Protein AF-A0A5P8WJU9-F1 (afdb_monomer_lite)

pLDDT: mean 93.54, std 3.59, range [82.56, 98.5]

Structure (mmCIF, N/CA/C/O backbone):
data_AF-A0A5P8WJU9-F1
#
_entry.id   AF-A0A5P8WJU9-F1
#
loop_
_atom_site.group_PDB
_atom_site.id
_atom_site.type_symbol
_atom_site.label_atom_id
_atom_site.label_alt_id
_atom_site.label_comp_id
_atom_site.label_asym_id
_atom_site.label_entity_id
_atom_site.label_seq_id
_atom_site.pdbx_PDB_ins_code
_atom_site.Cartn_x
_atom_site.Cartn_y
_atom_site.Cartn_z
_atom_site.occupancy
_atom_site.B_iso_or_equiv
_atom_site.auth_seq_id
_atom_site.auth_comp_id
_atom_site.auth_asym_id
_atom_site.auth_atom_id
_atom_site.pdbx_PDB_model_num
ATOM 1 N N . MET A 1 1 ? -5.202 -6.323 3.531 1.00 91.25 1 MET A N 1
ATOM 2 C CA . MET A 1 1 ? -5.571 -7.457 4.400 1.00 91.25 1 MET A CA 1
ATOM 3 C C . MET A 1 1 ? -5.271 -7.096 5.845 1.00 91.25 1 MET A C 1
ATOM 5 O O . MET A 1 1 ? -4.264 -6.446 6.086 1.00 91.25 1 MET A O 1
ATOM 9 N N . TYR A 1 2 ? -6.125 -7.512 6.777 1.00 93.38 2 TYR A N 1
ATOM 10 C CA . TYR A 1 2 ? -5.897 -7.437 8.223 1.00 93.38 2 TYR A CA 1
ATOM 11 C C . TYR A 1 2 ? -6.059 -8.842 8.798 1.00 93.38 2 TYR A C 1
ATOM 13 O O . TYR A 1 2 ? -6.978 -9.551 8.383 1.00 93.38 2 TYR A O 1
ATOM 21 N N . LYS A 1 3 ? -5.173 -9.247 9.704 1.00 95.00 3 LYS A N 1
ATOM 22 C CA . LYS A 1 3 ? -5.173 -10.568 10.337 1.00 95.00 3 LYS A CA 1
ATOM 23 C C . LYS A 1 3 ? -5.339 -10.442 11.849 1.00 95.00 3 LYS A C 1
ATOM 25 O O . LYS A 1 3 ? -4.891 -9.471 12.445 1.00 95.00 3 LYS A O 1
ATOM 30 N N . GLU A 1 4 ? -5.946 -11.455 12.462 1.00 94.75 4 GLU A N 1
ATOM 31 C CA . GLU A 1 4 ? -6.218 -11.496 13.909 1.00 94.75 4 GLU A CA 1
ATOM 32 C C . GLU A 1 4 ? -4.949 -11.482 14.775 1.00 94.75 4 GLU A C 1
ATOM 34 O O . GLU A 1 4 ? -4.990 -11.035 15.915 1.00 94.75 4 GLU A O 1
ATOM 39 N N . ASP A 1 5 ? -3.805 -11.900 14.229 1.00 96.38 5 ASP A N 1
ATOM 40 C CA . ASP A 1 5 ? -2.499 -11.857 14.898 1.00 96.38 5 ASP A CA 1
ATOM 41 C C . ASP A 1 5 ? -1.818 -10.477 14.844 1.00 96.38 5 ASP A C 1
ATOM 43 O O . ASP A 1 5 ? -0.627 -10.361 15.125 1.00 96.38 5 ASP A O 1
ATOM 47 N N . GLY A 1 6 ? -2.559 -9.427 14.478 1.00 97.25 6 GLY A N 1
ATOM 48 C CA . GLY A 1 6 ? -2.091 -8.040 14.520 1.00 97.25 6 GLY A CA 1
ATOM 49 C C . GLY A 1 6 ? -1.284 -7.599 13.300 1.00 97.25 6 GLY A C 1
ATOM 50 O O . GLY A 1 6 ? -0.742 -6.495 13.297 1.00 97.25 6 GLY A O 1
ATOM 51 N N . TYR A 1 7 ? -1.218 -8.418 12.247 1.00 98.19 7 TYR A N 1
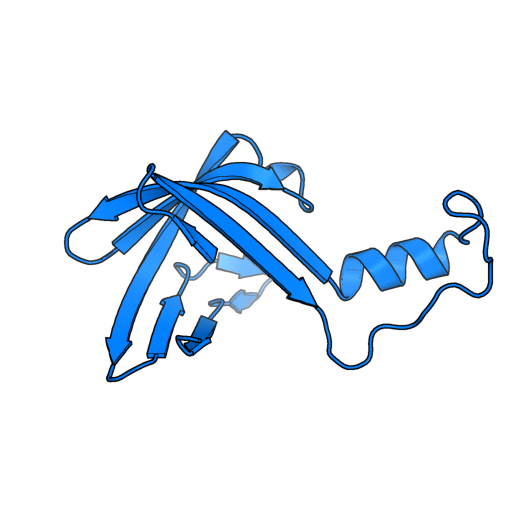ATOM 52 C CA . TYR A 1 7 ? -0.540 -8.066 10.998 1.00 98.19 7 TYR A CA 1
ATOM 53 C C . TYR A 1 7 ? -1.497 -7.530 9.942 1.00 98.19 7 TYR A C 1
ATOM 55 O O . TYR A 1 7 ? -2.655 -7.942 9.826 1.00 98.19 7 TYR A O 1
ATOM 63 N N . MET A 1 8 ? -0.984 -6.625 9.118 1.00 97.06 8 MET A N 1
ATOM 64 C CA . MET A 1 8 ? -1.712 -6.058 7.998 1.00 97.06 8 MET A CA 1
ATOM 65 C C . MET A 1 8 ? -0.826 -5.879 6.770 1.00 97.06 8 MET A C 1
ATOM 67 O O . MET A 1 8 ? 0.396 -5.756 6.850 1.00 97.06 8 MET A O 1
ATOM 71 N N . SER A 1 9 ? -1.474 -5.836 5.614 1.00 96.81 9 SER A N 1
ATOM 72 C CA . SER A 1 9 ? -0.847 -5.485 4.347 1.00 96.81 9 SER A CA 1
ATOM 73 C C . SER A 1 9 ? -1.785 -4.657 3.481 1.00 96.81 9 SER A C 1
ATOM 75 O O . SER A 1 9 ? -3.009 -4.818 3.513 1.00 96.81 9 SER A O 1
ATOM 77 N N . VAL A 1 10 ? -1.209 -3.782 2.672 1.00 94.88 10 VAL A N 1
ATOM 78 C CA . VAL A 1 10 ? -1.882 -3.036 1.614 1.00 94.88 10 VAL A CA 1
ATOM 79 C C . VAL A 1 10 ? -1.135 -3.312 0.325 1.00 94.88 10 VAL A C 1
ATOM 81 O O . VAL A 1 10 ? 0.083 -3.178 0.273 1.00 94.88 10 VAL A O 1
ATOM 84 N N . SER A 1 11 ? -1.881 -3.676 -0.711 1.00 94.69 11 SER A N 1
ATOM 85 C CA . SER A 1 11 ? -1.384 -3.819 -2.075 1.00 94.69 11 SER A CA 1
ATOM 86 C C . SER A 1 11 ? -2.446 -3.250 -2.997 1.00 94.69 11 SER A C 1
ATOM 88 O O . SER A 1 11 ? -3.596 -3.693 -2.965 1.00 94.69 11 SER A O 1
ATOM 90 N N . ILE A 1 12 ? -2.079 -2.233 -3.768 1.00 92.00 12 ILE A N 1
ATOM 91 C CA . ILE A 1 12 ? -2.988 -1.509 -4.655 1.00 92.00 12 ILE A CA 1
ATOM 92 C C . ILE A 1 12 ? -2.284 -1.354 -5.993 1.00 92.00 12 ILE A C 1
ATOM 94 O O . ILE A 1 12 ? -1.128 -0.943 -6.044 1.00 92.00 12 ILE A O 1
ATOM 98 N N . MET A 1 13 ? -2.987 -1.678 -7.074 1.00 94.62 13 MET A N 1
ATOM 99 C CA . MET A 1 13 ? -2.497 -1.499 -8.436 1.00 94.62 13 MET A CA 1
ATOM 100 C C . MET A 1 13 ? -3.537 -0.790 -9.290 1.00 94.62 13 MET A C 1
ATOM 102 O O . MET A 1 13 ? -4.741 -0.962 -9.086 1.00 94.62 13 MET A O 1
ATOM 106 N N . SER A 1 14 ? -3.066 -0.047 -10.287 1.00 94.25 14 SER A N 1
ATOM 107 C CA . SER A 1 14 ? -3.918 0.398 -11.386 1.00 94.25 14 SER A CA 1
ATOM 108 C C . SER A 1 14 ? -4.471 -0.810 -12.148 1.00 94.25 14 SER A C 1
ATOM 110 O O . SER A 1 14 ? -3.745 -1.768 -12.420 1.00 94.25 14 SER A O 1
ATOM 112 N N . ALA A 1 15 ? -5.746 -0.750 -12.542 1.00 93.62 15 ALA A N 1
ATOM 113 C CA . ALA A 1 15 ? -6.391 -1.803 -13.330 1.00 93.62 15 ALA A CA 1
ATOM 114 C C . ALA A 1 15 ? -5.739 -1.998 -14.712 1.00 93.62 15 ALA A C 1
ATOM 116 O O . ALA A 1 15 ? -5.759 -3.101 -15.251 1.00 93.62 15 ALA A O 1
ATOM 117 N N . ASN A 1 16 ? -5.121 -0.945 -15.258 1.00 91.44 16 ASN A N 1
ATOM 118 C CA . ASN A 1 16 ? -4.522 -0.931 -16.595 1.00 91.44 16 ASN A CA 1
ATOM 119 C C . ASN A 1 16 ? -2.985 -0.997 -16.553 1.00 91.44 16 ASN A C 1
ATOM 121 O O . ASN A 1 16 ? -2.308 -0.394 -17.383 1.00 91.44 16 ASN A O 1
ATOM 125 N N . ARG A 1 17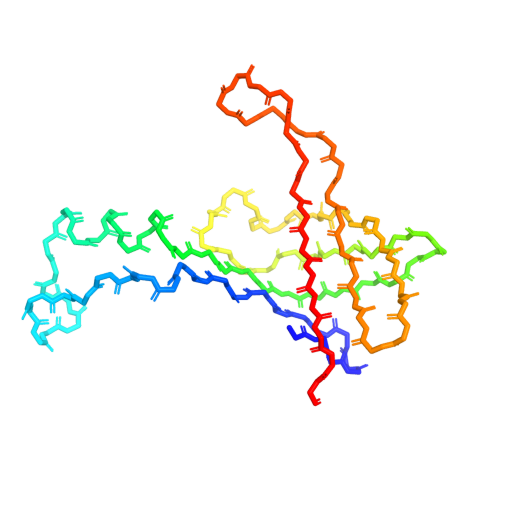 ? -2.414 -1.692 -15.562 1.00 94.31 17 ARG A N 1
ATOM 126 C CA . ARG A 1 17 ? -0.959 -1.840 -15.422 1.00 94.31 17 ARG A CA 1
ATOM 127 C C . ARG A 1 17 ? -0.361 -2.590 -16.618 1.00 94.31 17 ARG A C 1
ATOM 129 O O . ARG A 1 17 ? -0.774 -3.707 -16.931 1.00 94.31 17 ARG A O 1
ATOM 136 N N . LEU A 1 18 ? 0.644 -1.988 -17.253 1.00 94.19 18 LEU A N 1
ATOM 137 C CA . LEU A 1 18 ? 1.366 -2.594 -18.371 1.00 94.19 18 LEU A CA 1
ATOM 138 C C . LEU A 1 18 ? 2.243 -3.762 -17.905 1.00 94.19 18 LEU A C 1
ATOM 140 O O . LEU A 1 18 ? 2.813 -3.746 -16.813 1.00 94.19 18 LEU A O 1
ATOM 144 N N . ARG A 1 19 ? 2.345 -4.786 -18.755 1.00 95.06 19 ARG A N 1
ATOM 145 C CA . ARG A 1 19 ? 3.286 -5.897 -18.577 1.00 95.06 19 ARG A CA 1
ATOM 146 C C . ARG A 1 19 ? 4.628 -5.534 -19.194 1.00 95.06 19 ARG A C 1
ATOM 148 O O . ARG A 1 19 ? 4.667 -4.793 -20.171 1.00 95.06 19 ARG A O 1
ATOM 155 N N . PHE A 1 20 ? 5.691 -6.110 -18.647 1.00 96.00 20 PHE A N 1
ATOM 156 C CA . PHE A 1 20 ? 7.023 -5.993 -19.226 1.00 96.00 20 PHE A CA 1
ATOM 157 C C . PHE A 1 20 ? 7.059 -6.783 -20.537 1.00 96.00 20 PHE A C 1
ATOM 159 O O . PHE A 1 20 ? 6.415 -7.832 -20.657 1.00 96.00 20 PHE A O 1
ATOM 166 N N . VAL A 1 21 ? 7.798 -6.276 -21.519 1.00 96.38 21 VAL A N 1
ATOM 167 C CA . VAL A 1 21 ? 8.064 -6.970 -22.784 1.00 96.38 21 VAL A CA 1
ATOM 168 C C . VAL A 1 21 ? 8.996 -8.152 -22.534 1.00 96.38 21 VAL A C 1
ATOM 170 O O . VAL A 1 21 ? 8.784 -9.244 -23.071 1.00 96.38 21 VAL A O 1
ATOM 173 N N . SER A 1 22 ? 10.017 -7.940 -21.699 1.00 93.25 22 SER A N 1
ATOM 174 C CA . SER A 1 22 ? 10.930 -9.000 -21.287 1.00 93.25 22 SER A CA 1
ATOM 175 C C . SER A 1 22 ? 10.216 -10.049 -20.436 1.00 93.25 22 SER A C 1
ATOM 177 O O . SER A 1 22 ? 9.369 -9.740 -19.598 1.00 93.25 22 SER A O 1
ATOM 179 N N . LYS A 1 23 ? 10.585 -11.315 -20.646 1.00 93.06 23 LYS A N 1
ATOM 180 C CA . LYS A 1 23 ? 10.146 -12.444 -19.811 1.00 93.06 23 LYS A CA 1
ATOM 181 C C . LYS A 1 23 ? 11.123 -12.751 -18.675 1.00 93.06 23 LYS A C 1
ATOM 183 O O . LYS A 1 23 ? 10.809 -13.583 -17.829 1.00 93.06 23 LYS A O 1
ATOM 188 N N . ASP A 1 24 ? 12.297 -12.123 -18.680 1.00 94.31 24 ASP A N 1
ATOM 189 C CA . ASP A 1 24 ? 13.263 -12.224 -17.592 1.00 94.31 24 ASP A CA 1
ATOM 190 C C . ASP A 1 24 ? 12.843 -11.285 -16.456 1.00 94.31 24 ASP A C 1
ATOM 192 O O . ASP A 1 24 ? 12.598 -10.098 -16.679 1.00 94.31 24 ASP A O 1
ATOM 196 N N . ILE A 1 25 ? 12.782 -11.813 -15.232 1.00 90.62 25 ILE A N 1
ATOM 197 C CA . ILE A 1 25 ? 12.414 -11.059 -14.031 1.00 90.62 25 ILE A CA 1
ATOM 198 C C . ILE A 1 25 ? 13.371 -9.890 -13.754 1.00 90.62 25 ILE A C 1
ATOM 200 O O . ILE A 1 25 ? 12.962 -8.904 -13.145 1.00 90.62 25 ILE A O 1
ATOM 204 N N . ALA A 1 26 ? 14.621 -9.980 -14.220 1.00 91.94 26 ALA A N 1
ATOM 205 C CA . ALA A 1 26 ? 15.624 -8.922 -14.105 1.00 91.94 26 ALA A CA 1
ATOM 206 C C . ALA A 1 26 ? 15.785 -8.089 -15.392 1.00 91.94 26 ALA A C 1
ATOM 208 O O . ALA A 1 26 ? 16.597 -7.168 -15.427 1.00 91.94 26 ALA A O 1
ATOM 209 N N . GLY A 1 27 ? 15.035 -8.401 -16.452 1.00 93.00 27 GLY A N 1
ATOM 210 C CA . GLY A 1 27 ? 15.273 -7.874 -17.798 1.00 93.00 27 GLY A CA 1
ATOM 211 C C . GLY A 1 27 ? 14.401 -6.687 -18.211 1.00 93.00 27 GLY A C 1
ATOM 212 O O . GLY A 1 27 ? 14.254 -6.471 -19.411 1.00 93.00 27 GLY A O 1
ATOM 213 N N . GLY A 1 28 ? 13.770 -5.978 -17.272 1.00 94.44 28 GLY A N 1
ATOM 214 C CA . GLY A 1 28 ? 12.939 -4.807 -17.578 1.00 94.44 28 GLY A CA 1
ATOM 215 C C . GLY A 1 28 ? 13.757 -3.554 -17.890 1.00 94.44 28 GLY A C 1
ATOM 216 O O . GLY A 1 28 ? 14.825 -3.347 -17.309 1.00 94.44 28 GLY A O 1
ATOM 217 N N . THR A 1 29 ? 13.253 -2.693 -18.776 1.00 96.75 29 THR A N 1
ATOM 218 C CA . THR A 1 29 ? 13.879 -1.380 -19.017 1.00 96.75 29 THR A CA 1
ATOM 219 C C . THR A 1 29 ? 13.619 -0.413 -17.861 1.00 96.75 29 THR A C 1
ATOM 221 O O . THR A 1 29 ? 12.754 -0.638 -17.010 1.00 96.75 29 THR A O 1
ATOM 224 N N . ILE A 1 30 ? 14.355 0.701 -17.824 1.00 96.31 30 ILE A N 1
ATOM 225 C CA . ILE A 1 30 ? 14.152 1.752 -16.815 1.00 96.31 30 ILE A CA 1
ATOM 226 C C . ILE A 1 30 ? 12.724 2.310 -16.893 1.00 96.31 30 ILE A C 1
ATOM 228 O O . ILE A 1 30 ? 12.084 2.513 -15.862 1.00 96.31 30 ILE A O 1
ATOM 232 N N . GLU A 1 31 ? 12.199 2.503 -18.100 1.00 95.81 31 GLU A N 1
ATOM 233 C CA . GLU A 1 31 ? 10.854 3.027 -18.350 1.00 95.81 31 GLU A CA 1
ATOM 234 C C . GLU A 1 31 ? 9.769 2.049 -17.883 1.00 95.81 31 GLU A C 1
ATOM 236 O O . GLU A 1 31 ? 8.785 2.458 -17.259 1.00 95.81 31 GLU A O 1
ATOM 241 N N . GLU A 1 32 ? 9.959 0.751 -18.136 1.00 96.06 32 GLU A N 1
ATOM 242 C CA . GLU A 1 32 ? 9.058 -0.297 -17.648 1.00 96.06 32 GLU A CA 1
ATOM 243 C C . GLU A 1 32 ? 9.055 -0.349 -16.117 1.00 96.06 32 GLU A C 1
ATOM 245 O O . GLU A 1 32 ? 7.986 -0.386 -15.500 1.00 96.06 32 GLU A O 1
ATOM 250 N N . MET A 1 33 ? 10.236 -0.281 -15.493 1.00 95.00 33 MET A N 1
ATOM 251 C CA . MET A 1 33 ? 10.383 -0.261 -14.035 1.00 95.00 33 MET A CA 1
ATOM 252 C C . MET A 1 33 ? 9.737 0.976 -13.405 1.00 95.00 33 MET A C 1
ATOM 254 O O . MET A 1 33 ? 9.000 0.841 -12.428 1.00 95.00 33 MET A O 1
ATOM 258 N N . ALA A 1 34 ? 9.950 2.163 -13.977 1.00 94.94 34 ALA A N 1
ATOM 259 C CA . ALA A 1 34 ? 9.335 3.400 -13.502 1.00 94.94 34 ALA A CA 1
ATOM 260 C C . ALA A 1 34 ? 7.805 3.351 -13.622 1.00 94.94 34 ALA A C 1
ATOM 262 O O . ALA A 1 34 ? 7.102 3.654 -12.661 1.00 94.94 34 ALA A O 1
ATOM 263 N N . THR A 1 35 ? 7.279 2.875 -14.755 1.00 94.75 35 THR A N 1
ATOM 264 C CA . THR A 1 35 ? 5.828 2.723 -14.969 1.00 94.75 35 THR A CA 1
ATOM 265 C C . THR A 1 35 ? 5.218 1.699 -14.005 1.00 94.75 35 THR A C 1
ATOM 267 O O . THR A 1 35 ? 4.107 1.876 -13.494 1.00 94.75 35 THR A O 1
ATOM 270 N N . ALA A 1 36 ? 5.944 0.618 -13.712 1.00 94.44 36 ALA A N 1
ATOM 271 C CA . ALA A 1 36 ? 5.542 -0.340 -12.692 1.00 94.44 36 ALA A CA 1
ATOM 272 C C . ALA A 1 36 ? 5.579 0.256 -11.278 1.00 94.44 36 ALA A C 1
ATOM 274 O O . ALA A 1 36 ? 4.688 -0.034 -10.480 1.00 94.44 36 ALA A O 1
ATOM 275 N N . ALA A 1 37 ? 6.560 1.083 -10.938 1.00 94.38 37 ALA A N 1
ATOM 276 C CA . ALA A 1 37 ? 6.562 1.770 -9.652 1.00 94.38 37 ALA A CA 1
ATOM 277 C C . ALA A 1 37 ? 5.390 2.763 -9.554 1.00 94.38 37 ALA A C 1
ATOM 279 O O . ALA A 1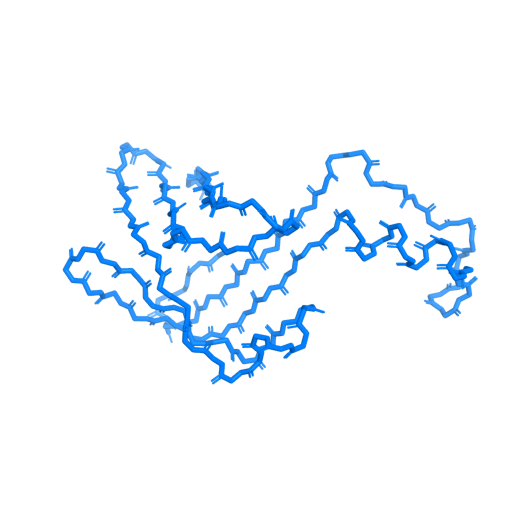 37 ? 4.678 2.769 -8.562 1.00 94.38 37 ALA A O 1
ATOM 280 N N . ASP A 1 38 ? 5.110 3.532 -10.602 1.00 93.31 38 ASP A N 1
ATOM 281 C CA . ASP A 1 38 ? 4.070 4.570 -10.578 1.00 93.31 38 ASP A CA 1
ATOM 282 C C . ASP A 1 38 ? 2.639 4.007 -10.450 1.00 93.31 38 ASP A C 1
ATOM 284 O O . ASP A 1 38 ? 1.750 4.603 -9.848 1.00 93.31 38 ASP A O 1
ATOM 288 N N . THR A 1 39 ? 2.404 2.801 -10.975 1.00 95.44 39 THR A N 1
ATOM 289 C CA . THR A 1 39 ? 1.059 2.197 -11.034 1.00 95.44 39 THR A CA 1
ATOM 290 C C . THR A 1 39 ? 0.790 1.132 -9.968 1.00 95.44 39 THR A C 1
ATOM 292 O O . THR A 1 39 ? -0.215 0.415 -10.056 1.00 95.44 39 THR A O 1
ATOM 295 N N . TYR A 1 40 ? 1.676 0.978 -8.983 1.00 95.50 40 TYR A N 1
ATOM 296 C CA . TYR A 1 40 ? 1.500 0.064 -7.852 1.00 95.50 40 TYR A CA 1
ATOM 297 C C . TYR A 1 40 ? 2.031 0.694 -6.580 1.00 95.50 40 TYR A C 1
ATOM 299 O O . TYR A 1 40 ? 2.991 1.445 -6.595 1.00 95.50 40 TYR A O 1
ATOM 307 N N . THR A 1 41 ? 1.423 0.354 -5.457 1.00 94.44 41 THR A N 1
ATOM 308 C CA . THR A 1 41 ? 2.009 0.624 -4.155 1.00 94.44 41 THR A CA 1
ATOM 309 C C . THR A 1 41 ? 1.660 -0.503 -3.209 1.00 94.44 41 THR A C 1
ATOM 311 O O . THR A 1 41 ? 0.570 -1.088 -3.265 1.00 94.44 41 THR A O 1
ATOM 314 N N . SER A 1 42 ? 2.597 -0.822 -2.328 1.00 96.69 42 SER A N 1
ATOM 315 C CA . SER A 1 42 ? 2.349 -1.764 -1.255 1.00 96.69 42 SER A CA 1
ATOM 316 C C . SER A 1 42 ? 3.157 -1.445 -0.025 1.00 96.69 42 SER A C 1
ATOM 318 O O . SER A 1 42 ? 4.304 -1.009 -0.120 1.00 96.69 42 SER A O 1
ATOM 320 N N . TYR A 1 43 ? 2.572 -1.743 1.122 1.00 97.31 43 TYR A N 1
ATOM 321 C CA . TYR A 1 43 ? 3.253 -1.713 2.401 1.00 97.31 43 TYR A CA 1
ATOM 322 C C . TYR A 1 43 ? 2.614 -2.725 3.350 1.00 97.31 43 TYR A C 1
ATOM 324 O O . TYR A 1 43 ? 1.443 -3.084 3.206 1.00 97.31 43 TYR A O 1
ATOM 332 N N . CYS A 1 44 ? 3.378 -3.212 4.317 1.00 98.25 44 CYS A N 1
ATOM 333 C CA . CYS A 1 44 ? 2.882 -4.127 5.335 1.00 98.25 44 CYS A CA 1
ATOM 334 C C . CYS A 1 44 ? 3.618 -3.947 6.658 1.00 98.25 44 CYS A C 1
ATOM 336 O O . CYS A 1 44 ? 4.695 -3.347 6.728 1.00 98.25 44 CYS A O 1
ATOM 338 N N . GLY A 1 45 ? 3.016 -4.485 7.709 1.00 98.31 45 GLY A N 1
ATOM 339 C CA . GLY A 1 45 ? 3.561 -4.470 9.054 1.00 98.31 45 GLY A CA 1
ATOM 340 C C . GLY A 1 45 ? 2.495 -4.854 10.064 1.00 98.31 45 GLY A C 1
ATOM 341 O O . GLY A 1 45 ? 1.595 -5.637 9.749 1.00 98.31 45 GLY A O 1
ATOM 342 N N . THR A 1 46 ? 2.578 -4.298 11.265 1.00 98.50 46 THR A N 1
ATOM 343 C CA . THR A 1 46 ? 1.562 -4.511 12.298 1.00 98.50 46 THR A CA 1
ATOM 344 C C . THR A 1 46 ? 0.545 -3.379 12.311 1.00 98.50 46 THR A C 1
ATOM 346 O O . THR A 1 46 ? 0.743 -2.317 11.708 1.00 98.50 46 THR A O 1
ATOM 349 N N . TYR A 1 47 ? -0.579 -3.605 12.980 1.00 97.88 47 TYR A N 1
ATOM 350 C CA . TYR A 1 47 ? -1.558 -2.561 13.225 1.00 97.88 47 TYR A CA 1
ATOM 351 C C . TYR A 1 47 ? -2.116 -2.621 14.636 1.00 97.88 47 TYR A C 1
ATOM 353 O O . TYR A 1 47 ? -2.207 -3.684 15.245 1.00 97.88 47 TYR A O 1
ATOM 361 N N . GLU A 1 48 ? -2.564 -1.466 15.104 1.00 96.31 48 GLU A N 1
ATOM 362 C CA . GLU A 1 48 ? -3.382 -1.342 16.301 1.00 96.31 48 GLU A CA 1
ATOM 363 C C . GLU A 1 48 ? -4.643 -0.537 15.986 1.00 96.31 48 GLU A C 1
ATOM 365 O O . GLU A 1 48 ? -4.650 0.355 15.131 1.00 96.31 48 GLU A O 1
ATOM 370 N N . ILE A 1 49 ? -5.737 -0.885 16.659 1.00 95.12 49 ILE A N 1
ATOM 371 C CA . ILE A 1 49 ? -7.007 -0.170 16.556 1.00 95.12 49 ILE A CA 1
ATOM 372 C C . ILE A 1 49 ? -7.154 0.692 17.805 1.00 95.12 49 ILE A C 1
ATOM 374 O O . ILE A 1 49 ? -7.088 0.195 18.927 1.00 95.12 49 ILE A O 1
ATOM 378 N N . GLN A 1 50 ? -7.398 1.977 17.593 1.00 93.81 50 GLN A N 1
ATOM 379 C CA . GLN A 1 50 ? -7.799 2.934 18.615 1.00 93.81 50 GLN A CA 1
ATOM 380 C C . GLN A 1 50 ? -9.254 3.366 18.364 1.00 93.81 50 GLN A C 1
ATOM 382 O O . GLN A 1 50 ? -9.863 2.994 17.362 1.00 93.81 50 GLN A O 1
ATOM 387 N N . VAL A 1 51 ? -9.827 4.168 19.268 1.00 89.38 51 VAL A N 1
ATOM 388 C CA . VAL A 1 51 ? -11.269 4.496 19.279 1.00 89.38 51 VAL A CA 1
ATOM 389 C C . VAL A 1 51 ? -11.793 5.009 17.928 1.00 89.38 51 VAL A C 1
ATOM 391 O O . VAL A 1 51 ? -12.875 4.616 17.505 1.00 89.38 51 VAL A O 1
ATOM 394 N N . ASN A 1 52 ? -11.040 5.869 17.239 1.00 88.69 52 ASN A N 1
ATOM 395 C CA . ASN A 1 52 ? -11.450 6.510 15.982 1.00 88.69 52 ASN A CA 1
ATOM 396 C C . ASN A 1 52 ? -10.445 6.335 14.831 1.00 88.69 52 ASN A C 1
ATOM 398 O O . ASN A 1 52 ? -10.620 6.923 13.761 1.00 88.69 52 ASN A O 1
ATOM 402 N N . LYS A 1 53 ? -9.375 5.567 15.048 1.00 94.31 53 LYS A N 1
ATOM 403 C CA . LYS A 1 53 ? -8.291 5.409 14.080 1.00 94.31 53 LYS A CA 1
ATOM 404 C C . LYS A 1 53 ? -7.649 4.034 14.151 1.00 94.31 53 LYS A C 1
ATOM 406 O O . LYS A 1 53 ? -7.691 3.361 15.174 1.00 94.31 53 LYS A O 1
ATOM 411 N N . ILE A 1 54 ? -7.035 3.642 13.049 1.00 95.44 54 ILE A N 1
ATOM 412 C CA . ILE A 1 54 ? -6.126 2.506 12.959 1.00 95.44 54 ILE A CA 1
ATOM 413 C C . ILE A 1 54 ? -4.732 3.081 12.748 1.00 95.44 54 ILE A C 1
ATOM 415 O O . ILE A 1 54 ? -4.557 3.974 11.917 1.00 95.44 54 ILE A O 1
ATOM 419 N N . ILE A 1 55 ? -3.748 2.567 13.475 1.00 96.69 55 ILE A N 1
ATOM 420 C CA . ILE A 1 55 ? -2.343 2.905 13.251 1.00 96.69 55 ILE A CA 1
ATOM 421 C C . ILE A 1 55 ? -1.683 1.737 12.529 1.00 96.69 55 ILE A C 1
ATOM 423 O O . ILE A 1 55 ? -1.780 0.592 12.965 1.00 96.69 55 ILE A O 1
ATOM 427 N N . HIS A 1 56 ? -1.048 2.018 11.393 1.00 97.38 56 HIS A N 1
ATOM 428 C CA . HIS A 1 56 ? -0.214 1.066 10.658 1.00 97.38 56 HIS A CA 1
ATOM 429 C C . HIS A 1 56 ? 1.246 1.298 11.037 1.00 97.38 56 HIS A C 1
ATOM 431 O O . HIS A 1 56 ? 1.784 2.363 10.745 1.00 97.38 56 HIS A O 1
ATOM 437 N N . HIS A 1 57 ? 1.899 0.312 11.647 1.00 98.19 57 HIS A N 1
ATOM 438 C CA . HIS A 1 57 ? 3.338 0.344 11.906 1.00 98.19 57 HIS A CA 1
ATOM 439 C C . HIS A 1 57 ? 4.058 -0.324 10.740 1.00 98.19 57 HIS A C 1
ATOM 441 O O . HIS A 1 57 ? 4.084 -1.551 10.625 1.00 98.19 57 HIS A O 1
ATOM 447 N N . ILE A 1 58 ? 4.596 0.488 9.835 1.00 98.25 58 ILE A N 1
ATOM 448 C CA . ILE A 1 58 ? 5.101 0.004 8.553 1.00 98.25 58 ILE A CA 1
ATOM 449 C C . ILE A 1 58 ? 6.476 -0.640 8.737 1.00 98.25 58 ILE A C 1
ATOM 451 O O . ILE A 1 58 ? 7.424 0.002 9.182 1.00 98.25 58 ILE A O 1
ATOM 455 N N . GLN A 1 59 ? 6.591 -1.909 8.349 1.00 98.44 59 GLN A N 1
ATOM 456 C CA . GLN A 1 59 ? 7.833 -2.688 8.409 1.00 98.44 59 GLN A CA 1
ATOM 457 C C . GLN A 1 59 ? 8.468 -2.867 7.027 1.00 98.44 59 GLN A C 1
ATOM 459 O O . GLN A 1 59 ? 9.687 -2.933 6.913 1.00 98.44 59 GLN A O 1
ATOM 464 N N . ILE A 1 60 ? 7.646 -2.942 5.978 1.00 98.00 60 ILE A N 1
ATOM 465 C CA . ILE A 1 60 ? 8.080 -3.049 4.582 1.00 98.00 60 ILE A CA 1
ATOM 466 C C . ILE A 1 60 ? 7.209 -2.107 3.757 1.00 98.00 60 ILE A C 1
ATOM 468 O O . ILE A 1 60 ? 5.989 -2.087 3.925 1.00 98.00 60 ILE A O 1
ATOM 472 N N . SER A 1 61 ? 7.817 -1.337 2.858 1.00 97.62 61 SER A N 1
ATOM 473 C CA . SER A 1 61 ? 7.107 -0.402 1.986 1.00 97.62 61 SER A CA 1
ATOM 474 C C . SER A 1 61 ? 7.795 -0.275 0.635 1.00 97.62 61 SER A C 1
ATOM 476 O O . SER A 1 61 ? 9.021 -0.226 0.559 1.00 97.62 61 SER A O 1
ATOM 478 N N . MET A 1 62 ? 6.998 -0.161 -0.428 1.00 96.25 62 MET A N 1
ATOM 479 C CA . MET A 1 62 ? 7.495 0.205 -1.753 1.00 96.25 62 MET A CA 1
ATOM 480 C C . MET A 1 62 ? 8.064 1.628 -1.763 1.00 96.25 62 MET A C 1
ATOM 482 O O . MET A 1 62 ? 9.026 1.892 -2.474 1.00 96.25 62 MET A O 1
ATOM 486 N N . TYR A 1 63 ? 7.488 2.534 -0.964 1.00 94.38 63 TYR A N 1
ATOM 487 C CA . TYR A 1 63 ? 8.055 3.856 -0.720 1.00 94.38 63 TYR A CA 1
ATOM 488 C C . TYR A 1 63 ? 8.955 3.791 0.522 1.00 94.38 63 TYR A C 1
ATOM 490 O O . TYR A 1 63 ? 8.423 3.721 1.639 1.00 94.38 63 TYR A O 1
ATOM 498 N N . PRO A 1 64 ? 10.295 3.789 0.371 1.00 95.75 64 PRO A N 1
ATOM 499 C CA . PRO A 1 64 ? 11.201 3.417 1.458 1.00 95.75 64 PRO A CA 1
ATOM 500 C C . PRO A 1 64 ? 11.091 4.322 2.682 1.00 95.75 64 PRO A C 1
ATOM 502 O O . PRO A 1 64 ? 11.218 3.835 3.802 1.00 95.75 64 PRO A O 1
ATOM 505 N N . ASN A 1 65 ? 10.765 5.601 2.477 1.00 95.06 65 ASN A N 1
ATOM 506 C CA . ASN A 1 65 ? 10.650 6.598 3.542 1.00 95.06 65 ASN A CA 1
ATOM 507 C C . ASN A 1 65 ? 9.542 6.286 4.554 1.00 95.06 65 ASN A C 1
ATOM 509 O O . ASN A 1 65 ? 9.534 6.868 5.628 1.00 95.06 65 ASN A O 1
ATOM 513 N N . TRP A 1 66 ? 8.598 5.399 4.233 1.00 95.44 66 TRP A N 1
ATOM 514 C CA . TRP A 1 66 ? 7.579 4.958 5.190 1.00 95.44 66 TRP A CA 1
ATOM 515 C C . TRP A 1 66 ? 8.037 3.804 6.082 1.00 95.44 66 TRP A C 1
ATOM 517 O O . TRP A 1 66 ? 7.376 3.515 7.076 1.00 95.44 66 TRP A O 1
ATOM 527 N N . THR A 1 67 ? 9.146 3.142 5.762 1.00 97.88 67 THR A N 1
ATOM 528 C CA . THR A 1 67 ? 9.672 2.041 6.576 1.00 97.88 67 THR A CA 1
ATOM 529 C C . THR A 1 67 ? 10.036 2.537 7.973 1.00 97.88 67 THR A C 1
ATOM 531 O O . THR A 1 67 ? 10.784 3.499 8.119 1.00 97.88 67 THR A O 1
ATOM 534 N N . GLY A 1 68 ? 9.513 1.873 9.004 1.00 97.56 68 GLY A N 1
ATOM 535 C CA . GLY A 1 68 ? 9.727 2.230 10.406 1.00 97.56 68 GLY A CA 1
ATOM 536 C C . GLY A 1 68 ? 8.813 3.339 10.935 1.00 97.56 68 GLY A C 1
ATOM 537 O O . GLY A 1 68 ? 8.915 3.683 12.110 1.00 97.56 68 GLY A O 1
ATOM 538 N N . ILE A 1 69 ? 7.914 3.890 10.112 1.00 96.75 69 ILE A N 1
ATOM 539 C CA . ILE A 1 69 ? 7.007 4.973 10.513 1.00 96.75 69 ILE A CA 1
ATOM 540 C C . ILE A 1 69 ? 5.615 4.423 10.859 1.00 96.75 69 ILE A C 1
ATOM 542 O O . ILE A 1 69 ? 5.138 3.443 10.281 1.00 96.75 69 ILE A O 1
ATOM 546 N N . ALA A 1 70 ? 4.951 5.084 11.810 1.00 96.81 70 ALA A N 1
ATOM 547 C CA . ALA A 1 70 ? 3.545 4.878 12.125 1.00 96.81 70 ALA A CA 1
ATOM 548 C C . ALA A 1 70 ? 2.657 5.787 11.260 1.00 96.81 70 ALA A C 1
ATOM 550 O O . ALA A 1 70 ? 2.819 7.005 11.236 1.00 96.81 70 ALA A O 1
ATOM 551 N N . GLN A 1 71 ? 1.706 5.187 10.555 1.00 94.69 71 GLN A N 1
ATOM 552 C CA . GLN A 1 71 ? 0.768 5.871 9.672 1.00 94.69 71 GLN A CA 1
ATOM 553 C C . GLN A 1 71 ? -0.642 5.792 10.257 1.00 94.69 71 GLN A C 1
ATOM 555 O O . GLN A 1 71 ? -1.207 4.707 10.393 1.00 94.69 71 GLN A O 1
ATOM 560 N N . GLU A 1 72 ? -1.227 6.942 10.587 1.00 95.00 72 GLU A N 1
ATOM 561 C CA . GLU A 1 72 ? -2.592 7.001 11.113 1.00 95.00 72 GLU A CA 1
ATOM 562 C C . GLU A 1 72 ? -3.626 6.942 9.987 1.00 95.00 72 GLU A C 1
ATOM 564 O O . GLU A 1 72 ? -3.466 7.547 8.923 1.00 95.00 72 GLU A O 1
ATOM 569 N N . ARG A 1 73 ? -4.716 6.213 10.219 1.00 94.88 73 ARG A N 1
ATOM 570 C CA . ARG A 1 73 ? -5.867 6.142 9.320 1.00 94.88 73 ARG A CA 1
ATOM 571 C C . ARG A 1 73 ? -7.140 6.326 10.126 1.00 94.88 73 ARG A C 1
ATOM 573 O O . ARG A 1 73 ? -7.431 5.520 11.005 1.00 94.88 73 ARG A O 1
ATOM 580 N N . ILE A 1 74 ? -7.927 7.343 9.800 1.00 94.56 74 ILE A N 1
ATOM 581 C CA . ILE A 1 74 ? -9.317 7.409 10.257 1.00 94.56 74 ILE A CA 1
ATOM 582 C C . ILE A 1 74 ? -10.069 6.303 9.521 1.00 94.56 74 ILE A C 1
ATOM 584 O O . ILE A 1 74 ? -9.855 6.107 8.322 1.00 94.56 74 ILE A O 1
ATOM 588 N N . PHE A 1 75 ? -10.919 5.562 10.226 1.00 92.88 75 PHE A N 1
ATOM 589 C CA . PHE A 1 75 ? -11.688 4.483 9.620 1.00 92.88 75 PHE A CA 1
ATOM 590 C C . PHE A 1 75 ? -13.185 4.648 9.850 1.00 92.88 75 PHE A C 1
ATOM 592 O O . PHE A 1 75 ? -13.622 5.184 10.866 1.00 92.88 75 PHE A O 1
ATOM 599 N N . ALA A 1 76 ? -13.969 4.148 8.902 1.00 91.81 76 ALA A N 1
ATOM 600 C CA . ALA A 1 76 ? -15.403 3.977 9.055 1.00 91.81 76 ALA A CA 1
ATOM 601 C C . ALA A 1 76 ? -15.806 2.611 8.500 1.00 91.81 76 ALA A C 1
ATOM 603 O O . ALA A 1 76 ? -15.386 2.220 7.409 1.00 91.81 76 ALA A O 1
ATOM 604 N N . LEU A 1 77 ? -16.628 1.893 9.258 1.00 91.06 77 LEU A N 1
ATOM 605 C CA . LEU A 1 77 ? -17.254 0.653 8.819 1.00 91.06 77 LEU A CA 1
ATOM 606 C C . LEU A 1 77 ? -18.714 0.939 8.487 1.00 91.06 77 LEU A C 1
ATOM 608 O O . LEU A 1 77 ? -19.442 1.500 9.306 1.00 91.06 77 LEU A O 1
ATOM 612 N N . LYS A 1 78 ? -19.134 0.556 7.284 1.00 92.00 78 LYS A N 1
ATOM 613 C CA . LYS A 1 78 ? -20.533 0.609 6.862 1.00 92.00 78 LYS A CA 1
ATOM 614 C C . LYS A 1 78 ? -20.848 -0.656 6.081 1.00 92.00 78 LYS A C 1
ATOM 616 O O . LYS A 1 78 ? -20.239 -0.893 5.040 1.00 92.00 78 LYS A O 1
ATOM 621 N N . ASP A 1 79 ? -21.794 -1.440 6.583 1.00 92.06 79 ASP A N 1
ATOM 622 C CA . ASP A 1 79 ? -22.182 -2.731 6.014 1.00 92.06 79 ASP A CA 1
ATOM 623 C C . ASP A 1 79 ? -20.962 -3.663 5.854 1.00 92.06 79 ASP A C 1
ATOM 625 O O . ASP A 1 79 ? -20.279 -3.990 6.826 1.00 92.06 79 ASP A O 1
ATOM 629 N N . ASP A 1 80 ? -20.652 -4.060 4.622 1.00 92.69 80 ASP A N 1
ATOM 630 C CA . ASP A 1 80 ? -19.502 -4.881 4.253 1.00 92.69 80 ASP A CA 1
ATOM 631 C C . ASP A 1 80 ? -18.287 -4.059 3.791 1.00 92.69 80 ASP A C 1
ATOM 633 O O . ASP A 1 80 ? -17.334 -4.621 3.242 1.00 92.69 80 ASP A O 1
ATOM 637 N N . ARG A 1 81 ? -18.296 -2.737 4.009 1.00 93.19 81 ARG A N 1
ATOM 638 C CA . ARG A 1 81 ? -17.254 -1.817 3.543 1.00 93.19 81 ARG A CA 1
ATOM 639 C C . ARG A 1 81 ? -16.443 -1.220 4.681 1.00 93.19 81 ARG A C 1
ATOM 641 O O . ARG A 1 81 ? -16.983 -0.725 5.669 1.00 93.19 81 ARG A O 1
ATOM 648 N N . LEU A 1 82 ? -15.133 -1.194 4.471 1.00 91.75 82 LEU A N 1
ATOM 649 C CA 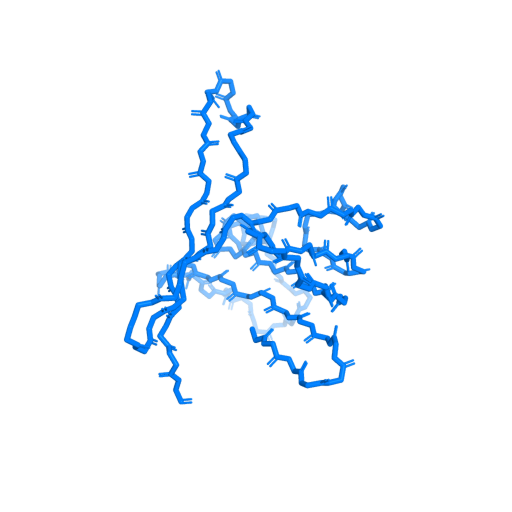. LEU A 1 82 ? -14.167 -0.455 5.270 1.00 91.75 82 LEU A CA 1
ATOM 650 C C . LEU A 1 82 ? -13.668 0.740 4.459 1.00 91.75 82 LEU A C 1
ATOM 652 O O . LEU A 1 82 ? -13.039 0.565 3.415 1.00 91.75 82 LEU A O 1
ATOM 656 N N . LEU A 1 83 ? -13.925 1.941 4.964 1.00 93.62 83 LEU A N 1
ATOM 657 C CA . LEU A 1 83 ? -13.288 3.170 4.509 1.00 93.62 83 LEU A CA 1
ATOM 658 C C . LEU A 1 83 ? -12.089 3.462 5.411 1.00 93.62 83 LEU A C 1
ATOM 660 O O . LEU A 1 83 ? -12.229 3.455 6.631 1.00 93.62 83 LEU A O 1
ATOM 664 N N . LEU A 1 84 ? -10.942 3.760 4.810 1.00 92.81 84 LEU A N 1
ATOM 665 C CA . LEU A 1 84 ? -9.774 4.322 5.482 1.00 92.81 84 LEU A CA 1
ATOM 666 C C . LEU A 1 84 ? -9.436 5.663 4.840 1.00 92.81 84 LEU A C 1
ATOM 668 O O . LEU A 1 84 ? -9.419 5.764 3.613 1.00 92.81 84 LEU A O 1
ATOM 672 N N . SER A 1 85 ? -9.109 6.665 5.646 1.00 93.12 85 SER A N 1
ATOM 673 C CA . SER A 1 85 ? -8.571 7.936 5.169 1.00 93.12 85 SER A CA 1
ATOM 674 C C . SER A 1 85 ? -7.321 8.326 5.939 1.00 93.12 85 SER A C 1
ATOM 676 O O . SER A 1 85 ? -7.293 8.248 7.168 1.00 93.12 85 SER A O 1
ATOM 678 N N . ALA A 1 86 ? -6.285 8.750 5.224 1.00 89.50 86 ALA A N 1
ATOM 679 C CA . ALA A 1 86 ? -5.122 9.370 5.850 1.00 89.50 86 ALA A CA 1
ATOM 680 C C . ALA A 1 86 ? -5.464 10.800 6.320 1.00 89.50 86 ALA A C 1
ATOM 682 O O . ALA A 1 86 ? -6.378 11.414 5.770 1.00 89.50 86 ALA A O 1
ATOM 683 N N . PRO A 1 87 ? -4.758 11.357 7.315 1.00 85.69 87 PRO A N 1
ATOM 684 C CA . PRO A 1 87 ? -4.728 12.802 7.515 1.00 85.69 87 PRO A CA 1
ATOM 685 C C . PRO A 1 87 ? -4.298 13.526 6.223 1.00 85.69 87 PRO A C 1
ATOM 687 O O . PRO A 1 87 ? -3.553 12.937 5.432 1.00 85.69 87 PRO A O 1
ATOM 690 N N . PRO A 1 88 ? -4.741 14.776 5.987 1.00 85.56 88 PRO A N 1
ATOM 691 C CA . PRO A 1 88 ? -4.270 15.558 4.852 1.00 85.56 88 PRO A CA 1
ATOM 692 C C . PRO A 1 88 ? -2.749 15.713 4.879 1.00 85.56 88 PRO A C 1
ATOM 694 O O . PRO A 1 88 ? -2.182 16.046 5.919 1.00 85.56 88 PRO A O 1
ATOM 697 N N . ASP A 1 89 ? -2.113 15.511 3.731 1.00 83.69 89 ASP A N 1
ATOM 698 C CA . ASP A 1 89 ? -0.670 15.669 3.559 1.00 83.69 89 ASP A CA 1
ATOM 699 C C . ASP A 1 89 ? -0.370 16.499 2.304 1.00 83.69 89 ASP A C 1
ATOM 701 O O . ASP A 1 89 ? -1.229 16.672 1.429 1.00 83.69 89 ASP A O 1
ATOM 705 N N . LEU A 1 90 ? 0.841 17.047 2.220 1.00 85.31 90 LEU A N 1
ATOM 706 C CA . LEU A 1 90 ? 1.296 17.815 1.070 1.00 85.31 90 LEU A CA 1
ATOM 707 C C . LEU A 1 90 ? 1.870 16.867 0.010 1.00 85.31 90 LEU A C 1
ATOM 709 O O . LEU A 1 90 ? 3.004 16.407 0.110 1.00 85.31 90 LEU A O 1
ATOM 713 N N . ILE A 1 91 ? 1.090 16.611 -1.038 1.00 82.56 91 ILE A N 1
ATOM 714 C CA . ILE A 1 91 ? 1.467 15.745 -2.158 1.00 82.56 91 ILE A CA 1
ATOM 715 C C . ILE A 1 91 ? 1.471 16.594 -3.428 1.00 82.56 91 ILE A C 1
ATOM 717 O O . ILE A 1 91 ? 0.452 17.186 -3.789 1.00 82.56 91 ILE A O 1
ATOM 721 N N . ASP A 1 92 ? 2.631 16.677 -4.086 1.00 84.62 92 ASP A N 1
ATOM 722 C CA . ASP A 1 92 ? 2.839 17.506 -5.286 1.00 84.62 92 ASP A CA 1
ATOM 723 C C . ASP A 1 92 ? 2.413 18.977 -5.075 1.00 84.62 92 ASP A C 1
ATOM 725 O O . ASP A 1 92 ? 1.672 19.579 -5.852 1.00 84.62 92 ASP A O 1
ATOM 729 N N . GLY A 1 93 ? 2.794 19.541 -3.921 1.00 89.06 93 GLY A N 1
ATOM 730 C CA . GLY A 1 93 ? 2.468 20.922 -3.544 1.00 89.06 93 GLY A CA 1
ATOM 731 C C . GLY A 1 93 ? 0.985 21.186 -3.254 1.00 89.06 93 GLY A C 1
ATOM 732 O O . GLY A 1 93 ? 0.610 22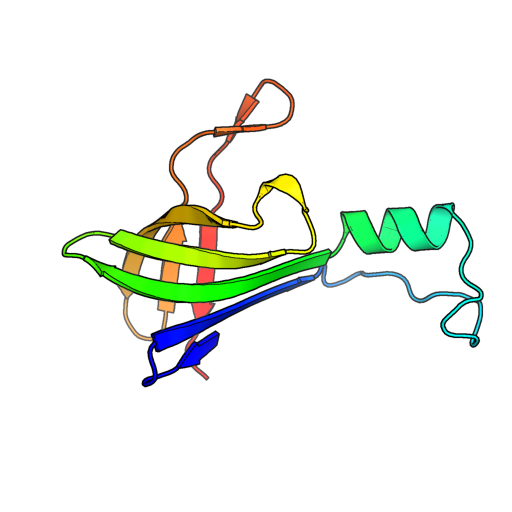.332 -3.008 1.00 89.06 93 GLY A O 1
ATOM 733 N N . LYS A 1 94 ? 0.133 20.155 -3.253 1.00 90.12 94 LYS A N 1
ATOM 734 C CA . LYS A 1 94 ? -1.303 20.259 -2.962 1.00 90.12 94 LYS A CA 1
ATOM 735 C C . LYS A 1 94 ? -1.632 19.505 -1.684 1.00 90.12 94 LYS A C 1
ATOM 737 O O . LYS A 1 94 ? -1.107 18.422 -1.449 1.00 90.12 94 LYS A O 1
ATOM 742 N N . GLN A 1 95 ? -2.534 20.054 -0.873 1.00 90.38 95 GLN A N 1
ATOM 743 C CA . GLN A 1 95 ? -3.122 19.268 0.208 1.00 90.38 95 GLN A CA 1
ATOM 744 C C . GLN A 1 95 ? -3.986 18.168 -0.399 1.00 90.38 95 GLN A C 1
ATOM 746 O O . GLN A 1 95 ? -4.919 18.442 -1.157 1.00 90.38 95 GLN A O 1
ATOM 751 N N . GLN A 1 96 ? -3.659 16.925 -0.074 1.00 89.81 96 GLN A N 1
ATOM 752 C CA . GLN A 1 96 ? -4.361 15.752 -0.565 1.00 89.81 96 GLN A CA 1
ATOM 753 C C . GLN A 1 96 ? -4.689 14.818 0.594 1.00 89.81 96 GLN A C 1
ATOM 755 O O . GLN A 1 96 ? -3.964 14.730 1.581 1.00 89.81 96 GLN A O 1
ATOM 760 N N . THR A 1 97 ? -5.810 14.114 0.475 1.00 88.31 97 THR A N 1
ATOM 761 C CA . THR A 1 97 ? -6.223 13.071 1.415 1.00 88.31 97 THR A CA 1
ATOM 762 C C . THR A 1 97 ? -6.451 11.784 0.639 1.00 88.31 97 THR A C 1
ATOM 764 O O . THR A 1 97 ? -7.274 11.738 -0.274 1.00 88.31 97 THR A O 1
ATOM 767 N N . ALA A 1 98 ? -5.715 10.733 0.995 1.00 87.50 98 ALA A N 1
ATOM 768 C CA . ALA A 1 98 ? -5.901 9.416 0.403 1.00 87.50 98 ALA A CA 1
ATOM 769 C C . ALA A 1 98 ? -7.101 8.707 1.044 1.00 87.50 98 ALA A C 1
ATOM 771 O O . ALA A 1 98 ? -7.173 8.606 2.271 1.00 87.50 98 ALA A O 1
ATOM 772 N N . HIS A 1 99 ? -7.999 8.173 0.212 1.00 89.75 99 HIS A N 1
ATOM 773 C CA . HIS A 1 99 ? -9.144 7.365 0.629 1.00 89.75 99 HIS A CA 1
ATOM 774 C C . HIS A 1 99 ? -9.047 5.950 0.058 1.00 89.75 99 HIS A C 1
ATOM 776 O O . HIS A 1 99 ? -8.872 5.767 -1.146 1.00 89.75 99 HIS A O 1
ATOM 782 N N . PHE A 1 100 ? -9.227 4.949 0.915 1.00 89.38 100 PHE A N 1
ATOM 783 C CA . PHE A 1 100 ? -9.252 3.541 0.533 1.00 89.38 100 PHE A CA 1
ATOM 784 C C . PHE A 1 100 ? -10.596 2.936 0.907 1.00 89.38 100 PHE A C 1
ATOM 786 O O . PHE A 1 100 ? -11.004 3.013 2.064 1.00 89.38 100 PHE A O 1
ATOM 793 N N . VAL A 1 101 ? -11.266 2.313 -0.060 1.00 90.88 101 VAL A N 1
ATOM 794 C CA . VAL A 1 101 ? -12.542 1.625 0.157 1.00 90.88 101 VAL A CA 1
ATOM 795 C C . VAL A 1 101 ? -12.350 0.148 -0.134 1.00 90.88 101 VAL A C 1
ATOM 797 O O . VAL A 1 101 ? -12.109 -0.245 -1.273 1.00 90.88 101 VAL A O 1
ATOM 800 N N . TRP A 1 102 ? -12.485 -0.670 0.901 1.00 90.06 102 TRP A N 1
ATOM 801 C CA . TRP A 1 102 ? -12.403 -2.122 0.813 1.00 90.06 102 TRP A CA 1
ATOM 802 C C . TRP A 1 102 ? -13.782 -2.725 1.028 1.00 90.06 102 TRP A C 1
ATOM 804 O O . TRP A 1 102 ? -14.526 -2.264 1.890 1.00 90.06 102 TRP A O 1
ATOM 814 N N . LYS A 1 103 ? -14.107 -3.772 0.271 1.00 91.12 103 LYS A N 1
ATOM 815 C CA . LYS A 1 103 ? -15.263 -4.634 0.524 1.00 91.12 103 LYS A CA 1
ATOM 816 C C . LYS A 1 103 ? -14.760 -5.932 1.148 1.00 91.12 103 LYS A C 1
ATOM 818 O O . LYS A 1 103 ? -13.764 -6.480 0.674 1.00 91.12 103 LYS A O 1
ATOM 823 N N . ARG A 1 104 ? -15.424 -6.414 2.195 1.00 88.56 104 ARG A N 1
ATOM 824 C CA . ARG A 1 104 ? -15.163 -7.745 2.748 1.00 88.56 104 ARG A CA 1
ATOM 825 C C . ARG A 1 104 ? -15.464 -8.804 1.678 1.00 88.56 104 ARG A C 1
ATOM 827 O O . ARG A 1 104 ? -16.483 -8.707 0.994 1.00 88.56 104 ARG A O 1
ATOM 834 N N . VAL A 1 105 ? -14.559 -9.770 1.539 1.00 84.44 105 VAL A N 1
ATOM 835 C CA . VAL A 1 105 ? -14.690 -10.960 0.683 1.00 84.44 105 VAL A CA 1
ATOM 836 C C . VAL A 1 105 ? -14.803 -12.177 1.581 1.00 84.44 105 VAL A C 1
ATOM 838 O O . VAL A 1 105 ? -14.133 -12.156 2.641 1.00 84.44 105 VAL A O 1
#

Organism: NCBI:txid2653204

Radius of gyration: 15.89 Å; chains: 1; bounding box: 38×33×42 Å

Sequence (105 aa):
MYKEDGYMSVSIMSANRLRFVSKDIAGGTIEEMATAADTYTSYCGTYEIQVNKIIHHIQISMYPNWTGIAQERIF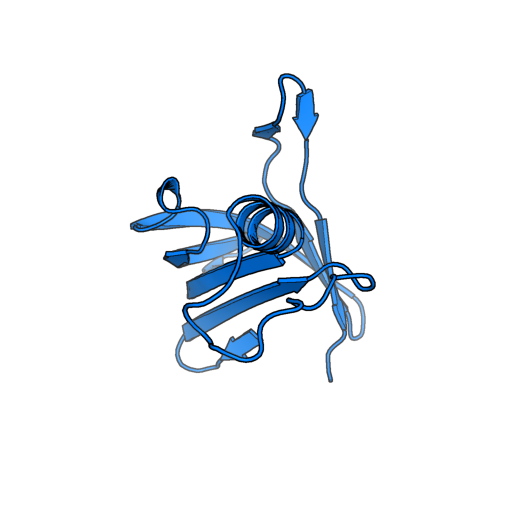ALKDDRLLLSAPPDLIDGKQQTAHFVWKRV

Secondary structure (DSSP, 8-state):
-B-TTSEEEEEEE-TTPPPPS--STT---HHHHHHHHHTEEEEEEEEEE-SSEEEEEEEEESSGGGTT-EEEEEEEEETTEEEEEPPPEEETTEEE--EEEEE--

InterPro domains:
  IPR024311 Lipocalin-like domain [PF13924] (1-105)

Foldseek 3Di:
DADPVFKDKDKAFDPPQDDAPDPDPPPGDPVNVVSRLVGIWMWIDGWDDDPFWIWGQTCDISPCVSHRHIFIWGWDDDDQKIKTKGDFDQDPNDTDIDIDIDGHD